Protein AF-A0A1S3DLL5-F1 (afdb_monomer_lite)

Sequence (143 aa):
MGHRALWPLCHLQQPPTMIEGVNVYAFSTIGYLVYALAQVFFFCFYGNELIEQSSSVMEAAYSCSWYDGSEDAKTFVQIVSQQCQKSLSITGSKFFTVSLDLFASSFVNLLDEYFFFLSVIVDLDDLVCTAFLGYVQSVQTTS

Secondary structure (DSSP, 8-state):
--TTSSHHHHHT----THHHHHHHHHHHHHHHHHHHHHHHHHHHHHHHHHHHHHHHHHHHHHHS-TTSS-HHHHHHHHHHHHHHHHHHTT--TTGGGS-HHHHHHHHHHHHHHHHHHHHHHHHHHHHHHHHHHHHHHHHHTT-

InterPro domains:
  IPR004117 Olfactory receptor, insect [PF02949] (23-105)
  IPR004117 Olfactory receptor, insect [PTHR21137] (25-105)

Radius of gyration: 32.05 Å; chains: 1; bounding box: 66×28×89 Å

Structure (mmCIF, N/CA/C/O backbone):
data_AF-A0A1S3DLL5-F1
#
_entry.id   AF-A0A1S3DLL5-F1
#
loop_
_atom_site.group_PDB
_atom_site.id
_atom_site.type_symbol
_atom_site.label_atom_id
_atom_site.label_alt_id
_atom_site.label_comp_id
_atom_site.label_asym_id
_atom_site.label_entity_id
_atom_site.label_seq_id
_atom_site.pdbx_PDB_ins_code
_atom_site.Cartn_x
_atom_site.Cartn_y
_atom_site.Cartn_z
_atom_site.occupancy
_atom_site.B_iso_or_equiv
_atom_site.auth_seq_id
_atom_site.auth_comp_id
_atom_site.auth_asym_id
_atom_site.auth_atom_id
_atom_site.pdbx_PDB_model_num
ATOM 1 N N . MET A 1 1 ? 31.207 -15.509 -56.529 1.00 48.88 1 MET A N 1
ATOM 2 C CA . MET A 1 1 ? 31.692 -15.804 -55.158 1.00 48.88 1 MET A CA 1
ATOM 3 C C . MET A 1 1 ? 31.304 -14.683 -54.173 1.00 48.88 1 MET A C 1
ATOM 5 O O . MET A 1 1 ? 32.158 -14.201 -53.450 1.00 48.88 1 MET A O 1
ATOM 9 N N . GLY A 1 2 ? 30.031 -14.251 -54.125 1.00 56.84 2 GLY A N 1
ATOM 10 C CA . GLY A 1 2 ? 29.628 -13.042 -53.369 1.00 56.84 2 GLY A CA 1
ATOM 11 C C . GLY A 1 2 ? 28.522 -13.217 -52.317 1.00 56.84 2 GLY A C 1
ATOM 12 O O . GLY A 1 2 ? 28.251 -12.292 -51.569 1.00 56.84 2 GLY A O 1
ATOM 13 N N . HIS A 1 3 ? 27.893 -14.393 -52.201 1.00 55.94 3 HIS A N 1
ATOM 14 C CA . HIS A 1 3 ? 26.710 -14.572 -51.339 1.00 55.94 3 HIS A CA 1
ATOM 15 C C . HIS A 1 3 ? 27.004 -14.828 -49.847 1.00 55.94 3 HIS A C 1
ATOM 17 O O . HIS A 1 3 ? 26.074 -14.856 -49.050 1.00 55.94 3 HIS A O 1
ATOM 23 N N . ARG A 1 4 ? 28.271 -15.000 -49.437 1.00 56.44 4 ARG A N 1
ATOM 24 C CA . ARG A 1 4 ? 28.641 -15.226 -48.020 1.00 56.44 4 ARG A CA 1
ATOM 25 C C . ARG A 1 4 ? 28.953 -13.939 -47.244 1.00 56.44 4 ARG A C 1
ATOM 27 O O . ARG A 1 4 ? 29.003 -13.981 -46.022 1.00 56.44 4 ARG A O 1
ATOM 34 N N . ALA A 1 5 ? 29.124 -12.807 -47.931 1.00 53.66 5 ALA A N 1
ATOM 35 C CA . ALA A 1 5 ? 29.460 -11.520 -47.311 1.00 53.66 5 ALA A CA 1
ATOM 36 C C . ALA A 1 5 ? 28.232 -10.712 -46.843 1.00 53.66 5 ALA A C 1
ATOM 38 O O . ALA A 1 5 ? 28.390 -9.709 -46.161 1.00 53.66 5 ALA A O 1
ATOM 39 N N . LEU A 1 6 ? 27.013 -11.153 -47.177 1.00 57.69 6 LEU A N 1
ATOM 40 C CA . LEU A 1 6 ? 25.760 -10.510 -46.752 1.00 57.69 6 LEU A CA 1
ATOM 41 C C . LEU A 1 6 ? 25.277 -10.983 -45.366 1.00 57.69 6 LEU A C 1
ATOM 43 O O . LEU A 1 6 ? 24.477 -10.308 -44.728 1.00 57.69 6 LEU A O 1
ATOM 47 N N . TRP A 1 7 ? 25.779 -12.122 -44.879 1.00 59.19 7 TRP A N 1
ATOM 48 C CA . TRP A 1 7 ? 25.401 -12.699 -43.582 1.00 59.19 7 TRP A CA 1
ATOM 49 C C . TRP A 1 7 ? 25.744 -11.813 -42.362 1.00 59.19 7 TRP A C 1
ATOM 51 O O . TRP A 1 7 ? 24.884 -11.666 -41.494 1.00 59.19 7 TRP A O 1
ATOM 61 N N . PRO A 1 8 ? 26.922 -11.154 -42.283 1.00 56.62 8 PRO A N 1
ATOM 62 C CA . PRO A 1 8 ? 27.248 -10.279 -41.152 1.00 56.62 8 PRO A CA 1
ATOM 63 C C . PRO A 1 8 ? 26.384 -9.011 -41.106 1.00 56.62 8 PRO A C 1
ATOM 65 O O . PRO A 1 8 ? 26.107 -8.497 -40.030 1.00 56.62 8 PRO A O 1
ATOM 68 N N . LEU A 1 9 ? 25.933 -8.525 -42.269 1.00 58.91 9 LEU A N 1
ATOM 69 C CA . LEU A 1 9 ? 25.092 -7.330 -42.378 1.00 58.91 9 LEU A CA 1
ATOM 70 C C . LEU A 1 9 ? 23.643 -7.605 -41.949 1.00 58.91 9 LEU A C 1
ATOM 72 O O . LEU A 1 9 ? 23.008 -6.738 -41.363 1.00 58.91 9 LEU A O 1
ATOM 76 N N . CYS A 1 10 ? 23.131 -8.822 -42.165 1.00 54.25 10 CYS A N 1
ATOM 77 C CA . CYS A 1 10 ? 21.787 -9.208 -41.722 1.00 54.25 10 CYS A CA 1
ATOM 78 C C . CYS A 1 10 ? 21.700 -9.387 -40.192 1.00 54.25 10 CYS A C 1
ATOM 80 O O . CYS A 1 10 ? 20.684 -9.049 -39.593 1.00 54.25 10 CYS A O 1
ATOM 82 N N . HIS A 1 11 ? 22.789 -9.824 -39.544 1.00 58.53 11 HIS A N 1
ATOM 83 C CA . HIS A 1 11 ? 22.883 -9.895 -38.079 1.00 58.53 11 HIS A CA 1
ATOM 84 C C . HIS A 1 11 ? 22.879 -8.524 -37.385 1.00 58.53 11 HIS A C 1
ATOM 86 O O . HIS A 1 11 ? 22.503 -8.439 -36.220 1.00 58.53 11 HIS A O 1
ATOM 92 N N . LEU A 1 12 ? 23.265 -7.458 -38.092 1.00 62.88 12 LEU A N 1
ATOM 93 C CA . LEU A 1 12 ? 23.211 -6.082 -37.587 1.00 62.88 12 LEU A CA 1
ATOM 94 C C . LEU A 1 12 ? 21.824 -5.435 -37.756 1.00 62.88 12 LEU A C 1
ATOM 96 O O . LEU A 1 12 ? 21.602 -4.343 -37.247 1.00 62.88 12 LEU A O 1
ATOM 100 N N . GLN A 1 13 ? 20.883 -6.119 -38.416 1.00 60.19 13 GLN A N 1
ATOM 101 C CA . GLN A 1 13 ? 19.499 -5.680 -38.614 1.00 60.19 13 GLN A CA 1
ATOM 102 C C . GLN A 1 13 ? 18.529 -6.474 -37.720 1.00 60.19 13 GLN A C 1
ATOM 104 O O . GLN A 1 13 ? 17.446 -6.863 -38.153 1.00 60.19 13 GLN A O 1
ATOM 109 N N . GLN A 1 14 ? 18.904 -6.772 -36.474 1.00 60.00 14 GLN A N 1
ATOM 110 C CA . GLN A 1 14 ? 17.907 -7.194 -35.489 1.00 60.00 14 GLN A CA 1
ATOM 111 C C . GLN A 1 14 ? 17.280 -5.934 -34.878 1.00 60.00 14 GLN A C 1
ATOM 113 O O . GLN A 1 14 ? 18.027 -5.079 -34.396 1.00 60.00 14 GLN A O 1
ATOM 118 N N . PRO A 1 15 ? 15.942 -5.771 -34.914 1.00 59.72 15 PRO A N 1
ATOM 119 C CA . PRO A 1 15 ? 15.301 -4.651 -34.243 1.00 59.72 15 PRO A CA 1
ATOM 120 C C . PRO A 1 15 ? 15.596 -4.734 -32.738 1.00 59.72 15 PRO A C 1
ATOM 122 O O . PRO A 1 15 ? 15.819 -5.829 -32.214 1.00 59.72 15 PRO A O 1
ATOM 125 N N . PRO A 1 16 ? 15.625 -3.600 -32.032 1.00 57.72 16 PRO A N 1
ATOM 126 C CA . PRO A 1 16 ? 15.978 -3.554 -30.619 1.00 57.72 16 PRO A CA 1
ATOM 127 C C . PRO A 1 16 ? 14.924 -4.286 -29.760 1.00 57.72 16 PRO A C 1
ATOM 129 O O . PRO A 1 16 ? 13.945 -3.711 -29.302 1.00 57.72 16 PRO A O 1
ATOM 132 N N . THR A 1 17 ? 15.130 -5.581 -29.502 1.00 57.78 17 THR A N 1
ATOM 133 C CA . THR A 1 17 ? 14.239 -6.418 -28.668 1.00 57.78 17 THR A CA 1
ATOM 134 C C . THR A 1 17 ? 14.307 -6.073 -27.180 1.00 57.78 17 THR A C 1
ATOM 136 O O . THR A 1 17 ? 13.503 -6.555 -26.387 1.00 57.78 17 THR A O 1
ATOM 139 N N . MET A 1 18 ? 15.276 -5.248 -26.772 1.00 54.88 18 MET A N 1
ATOM 140 C CA . MET A 1 18 ? 15.420 -4.831 -25.375 1.00 54.88 18 M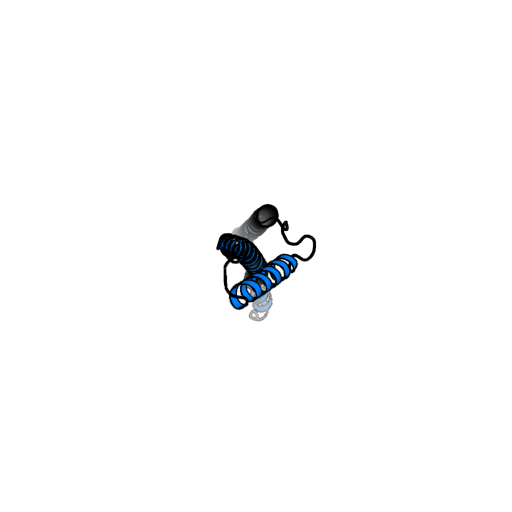ET A CA 1
ATOM 141 C C . MET A 1 18 ? 14.334 -3.829 -24.946 1.00 54.88 18 MET A C 1
ATOM 143 O O . MET A 1 18 ? 14.052 -3.724 -23.754 1.00 54.88 18 MET A O 1
ATOM 147 N N . ILE A 1 19 ? 13.680 -3.153 -25.900 1.00 59.16 19 ILE A N 1
ATOM 148 C CA . ILE A 1 19 ? 12.695 -2.088 -25.643 1.00 59.16 19 ILE A CA 1
ATOM 149 C C . ILE A 1 19 ? 11.345 -2.665 -25.195 1.00 59.16 19 ILE A C 1
ATOM 151 O O . ILE A 1 19 ? 10.727 -2.167 -24.251 1.00 59.16 19 ILE A O 1
ATOM 155 N N . GLU A 1 20 ? 10.894 -3.752 -25.826 1.00 61.28 20 GLU A N 1
ATOM 156 C CA . GLU A 1 20 ? 9.639 -4.416 -25.448 1.00 61.28 20 GLU A CA 1
ATOM 157 C C . GLU A 1 20 ? 9.779 -5.141 -24.105 1.00 61.28 20 GLU A C 1
ATOM 159 O O . GLU A 1 20 ? 8.872 -5.094 -23.275 1.00 61.28 20 GLU A O 1
ATOM 164 N N . GLY A 1 21 ? 10.945 -5.743 -23.843 1.00 63.94 21 GLY A N 1
ATOM 165 C CA . GLY A 1 21 ? 11.225 -6.411 -22.573 1.00 63.94 21 GLY A CA 1
ATOM 166 C C . GLY A 1 21 ? 11.154 -5.448 -21.387 1.00 63.94 21 GLY A C 1
ATOM 167 O O . GLY A 1 21 ? 10.408 -5.694 -20.440 1.00 63.94 21 GLY A O 1
ATOM 168 N N . VAL A 1 22 ? 11.882 -4.326 -21.448 1.00 68.69 22 VAL A N 1
ATOM 169 C CA . VAL A 1 22 ? 11.923 -3.336 -20.356 1.00 68.69 22 VAL A CA 1
ATOM 170 C C . VAL A 1 22 ? 10.532 -2.776 -20.043 1.00 68.69 22 VAL A C 1
ATOM 172 O O . VAL A 1 22 ? 10.168 -2.699 -18.870 1.00 68.69 22 VAL A O 1
ATOM 175 N N . ASN A 1 23 ? 9.722 -2.469 -21.061 1.00 70.81 23 ASN A N 1
ATOM 176 C CA . ASN A 1 23 ? 8.356 -1.978 -20.861 1.00 70.81 23 ASN A CA 1
ATOM 177 C C . ASN A 1 23 ? 7.448 -3.010 -20.173 1.00 70.81 23 ASN A C 1
ATOM 179 O O . ASN A 1 23 ? 6.700 -2.663 -19.257 1.00 70.81 23 ASN A O 1
ATOM 183 N N . VAL A 1 24 ? 7.540 -4.286 -20.556 1.00 77.94 24 VAL A N 1
ATOM 184 C CA . VAL A 1 24 ? 6.728 -5.360 -19.958 1.00 77.94 24 VAL A CA 1
ATOM 185 C C . VAL A 1 24 ? 7.121 -5.617 -18.498 1.00 77.94 24 VAL A C 1
ATOM 187 O O . VAL A 1 24 ? 6.245 -5.732 -17.635 1.00 77.94 24 VAL A O 1
ATOM 190 N N . TYR A 1 25 ? 8.421 -5.663 -18.186 1.00 76.25 25 TYR A N 1
ATOM 191 C CA . TYR A 1 25 ? 8.889 -5.856 -16.806 1.00 76.25 25 TYR A CA 1
ATOM 192 C C . TYR A 1 25 ? 8.570 -4.656 -15.907 1.00 76.25 25 TYR A C 1
ATOM 194 O O . TYR A 1 25 ? 8.163 -4.845 -14.755 1.00 76.25 25 TYR A O 1
ATOM 202 N N . ALA A 1 26 ? 8.704 -3.432 -16.427 1.00 75.62 26 ALA A N 1
ATOM 203 C CA . ALA A 1 26 ? 8.333 -2.219 -15.707 1.00 75.62 26 ALA A CA 1
ATOM 204 C C . ALA A 1 26 ? 6.832 -2.213 -15.385 1.00 75.62 26 ALA A C 1
ATOM 206 O O . ALA A 1 26 ? 6.456 -2.083 -14.219 1.00 75.62 26 ALA A O 1
ATOM 207 N N . PHE A 1 27 ? 5.980 -2.465 -16.385 1.00 77.12 27 PHE A N 1
ATOM 208 C CA . PHE A 1 27 ? 4.529 -2.512 -16.200 1.00 77.12 27 PHE A CA 1
ATOM 209 C C . PHE A 1 27 ? 4.106 -3.578 -15.181 1.00 77.12 27 PHE A C 1
ATOM 211 O O . PHE A 1 27 ? 3.300 -3.307 -14.289 1.00 77.12 27 PHE A O 1
ATOM 218 N N . SER A 1 28 ? 4.692 -4.778 -15.255 1.00 80.31 28 SER A N 1
ATOM 219 C CA . SER A 1 28 ? 4.389 -5.851 -14.304 1.00 80.31 28 SER A CA 1
ATOM 220 C C . SER A 1 28 ? 4.789 -5.485 -12.872 1.00 80.31 28 SER A C 1
ATOM 222 O O . SER A 1 28 ? 4.022 -5.738 -11.945 1.00 80.31 28 SER A O 1
ATOM 224 N N . THR A 1 29 ? 5.966 -4.886 -12.678 1.00 77.62 29 THR A N 1
ATOM 225 C CA . THR A 1 29 ? 6.470 -4.505 -11.347 1.00 77.62 29 THR A CA 1
ATOM 226 C C . THR A 1 29 ? 5.591 -3.430 -10.709 1.00 77.62 29 THR A C 1
ATOM 228 O O . THR A 1 29 ? 5.250 -3.520 -9.529 1.00 77.62 29 THR A O 1
ATOM 231 N N . ILE A 1 30 ? 5.153 -2.453 -11.503 1.00 77.19 30 ILE A N 1
ATOM 232 C CA . ILE A 1 30 ? 4.243 -1.390 -11.061 1.00 77.19 30 ILE A CA 1
ATOM 233 C C . ILE A 1 30 ? 2.877 -1.968 -10.708 1.00 77.19 30 ILE A C 1
ATOM 235 O O . ILE A 1 30 ? 2.325 -1.627 -9.665 1.00 77.19 30 ILE A O 1
ATOM 239 N N . GLY A 1 31 ? 2.356 -2.888 -11.525 1.00 80.94 31 GLY A N 1
ATOM 240 C CA . GLY A 1 31 ? 1.100 -3.578 -11.239 1.00 80.94 31 GLY A CA 1
ATOM 241 C C . GLY A 1 31 ? 1.121 -4.288 -9.882 1.00 80.94 31 GLY A C 1
ATOM 242 O O . GLY A 1 31 ? 0.180 -4.146 -9.102 1.00 80.94 31 GLY A O 1
ATOM 243 N N . TYR A 1 32 ? 2.217 -4.983 -9.555 1.00 81.81 32 TYR A N 1
ATOM 244 C CA . TYR A 1 32 ? 2.382 -5.621 -8.244 1.00 81.81 32 TYR A CA 1
ATOM 245 C C . TYR A 1 32 ? 2.470 -4.616 -7.095 1.00 81.81 32 TYR A C 1
ATOM 247 O O . TYR A 1 32 ? 1.845 -4.832 -6.054 1.00 81.81 32 TYR A O 1
ATOM 255 N N . LEU A 1 33 ? 3.208 -3.518 -7.279 1.00 78.25 33 LEU A N 1
ATOM 256 C CA . LEU A 1 33 ? 3.322 -2.468 -6.271 1.00 78.25 33 LEU A CA 1
ATOM 257 C C . LEU A 1 33 ? 1.952 -1.834 -5.995 1.00 78.25 33 LEU A C 1
ATOM 259 O O . LEU A 1 33 ? 1.512 -1.806 -4.850 1.00 78.25 33 LEU A O 1
ATOM 263 N N . VAL A 1 34 ? 1.237 -1.410 -7.040 1.00 80.19 34 VAL A N 1
ATOM 264 C CA . VAL A 1 34 ? -0.110 -0.826 -6.935 1.00 80.19 34 VAL A CA 1
ATOM 265 C C . VAL A 1 34 ? -1.082 -1.805 -6.283 1.00 80.19 34 VAL A C 1
ATOM 267 O O . VAL A 1 34 ? -1.861 -1.399 -5.426 1.00 80.19 34 VAL A O 1
ATOM 270 N N . TYR A 1 35 ? -1.025 -3.092 -6.632 1.00 84.12 35 TYR A N 1
ATOM 271 C CA . TYR A 1 35 ? -1.885 -4.109 -6.029 1.00 84.12 35 TYR A CA 1
ATOM 272 C C . TYR A 1 35 ? -1.629 -4.273 -4.523 1.00 84.12 35 TYR A C 1
ATOM 274 O O . TYR A 1 35 ? -2.572 -4.246 -3.732 1.00 84.12 35 TYR A O 1
ATOM 282 N N . ALA A 1 36 ? -0.363 -4.392 -4.108 1.00 79.81 36 ALA A N 1
ATOM 283 C CA . ALA A 1 36 ? -0.000 -4.502 -2.695 1.00 79.81 36 ALA A CA 1
ATOM 284 C C . ALA A 1 36 ? -0.413 -3.248 -1.906 1.00 79.81 36 ALA A C 1
ATOM 286 O O . ALA A 1 36 ? -0.959 -3.343 -0.806 1.00 79.81 36 ALA A O 1
ATOM 287 N N . LEU A 1 37 ? -0.212 -2.073 -2.502 1.00 76.75 37 LEU A N 1
ATOM 288 C CA . LEU A 1 37 ? -0.619 -0.786 -1.949 1.00 76.75 37 LEU A CA 1
ATOM 289 C C . LEU A 1 37 ? -2.147 -0.689 -1.807 1.00 76.75 37 LEU A C 1
ATOM 291 O O . LEU A 1 37 ? -2.642 -0.344 -0.734 1.00 76.75 37 LEU A O 1
ATOM 295 N N . ALA A 1 38 ? -2.903 -1.057 -2.841 1.00 81.06 38 ALA A N 1
ATOM 296 C CA . ALA A 1 38 ? -4.362 -1.085 -2.804 1.00 81.06 38 ALA A CA 1
ATOM 297 C C . ALA A 1 38 ? -4.879 -2.045 -1.725 1.00 81.06 38 ALA A C 1
ATOM 299 O O . ALA A 1 38 ? -5.800 -1.705 -0.987 1.00 81.06 38 ALA A O 1
ATOM 300 N N . GLN A 1 39 ? -4.264 -3.221 -1.582 1.00 82.62 39 GLN A N 1
ATOM 301 C CA . GLN A 1 39 ? -4.642 -4.193 -0.560 1.00 82.62 39 GLN A CA 1
ATOM 302 C C . GLN A 1 39 ? -4.475 -3.627 0.860 1.00 82.62 39 GLN A C 1
ATOM 304 O O . GLN A 1 39 ? -5.374 -3.778 1.690 1.00 82.62 39 GLN A O 1
ATOM 309 N N . VAL A 1 40 ? -3.361 -2.940 1.129 1.00 79.25 40 VAL A N 1
ATOM 310 C CA . VAL A 1 40 ? -3.122 -2.269 2.417 1.00 79.25 40 VAL A CA 1
ATOM 311 C C . VAL A 1 40 ? -4.102 -1.112 2.618 1.00 79.25 40 VAL A C 1
ATOM 313 O O . VAL A 1 40 ? -4.685 -0.991 3.693 1.00 79.25 40 VAL A O 1
ATOM 316 N N . PHE A 1 41 ? -4.345 -0.306 1.582 1.00 75.50 41 PHE A N 1
ATOM 317 C CA . PHE A 1 41 ? -5.311 0.792 1.623 1.00 75.50 41 PHE A CA 1
ATOM 318 C C . PHE A 1 41 ? -6.716 0.301 1.984 1.00 75.50 41 PHE A C 1
ATOM 320 O O . PHE A 1 41 ? -7.326 0.828 2.912 1.00 75.50 41 PHE A O 1
ATOM 327 N N . PHE A 1 42 ? -7.214 -0.737 1.306 1.00 80.69 42 PHE A N 1
ATOM 328 C CA . PHE A 1 42 ? -8.524 -1.310 1.604 1.00 80.69 42 PHE A CA 1
ATOM 329 C C . PHE A 1 42 ? -8.581 -1.872 3.022 1.00 80.69 42 PHE A C 1
ATOM 331 O O . PHE A 1 42 ? -9.551 -1.617 3.731 1.00 80.69 42 PHE A O 1
ATOM 338 N N . PHE A 1 43 ? -7.546 -2.590 3.463 1.00 79.19 43 PHE A N 1
ATOM 339 C CA . PHE A 1 43 ? -7.496 -3.119 4.825 1.00 79.19 43 PHE A CA 1
ATOM 340 C C . PHE A 1 43 ? -7.593 -2.004 5.878 1.00 79.19 43 PHE A C 1
ATOM 342 O O . PHE A 1 43 ? -8.378 -2.114 6.818 1.00 79.19 43 PHE A O 1
ATOM 349 N N . CYS A 1 44 ? -6.859 -0.906 5.689 1.00 73.38 44 CYS A N 1
ATOM 350 C CA . CYS A 1 44 ? -6.905 0.246 6.587 1.00 73.38 44 CYS A CA 1
ATOM 351 C C . CYS A 1 44 ? -8.245 0.994 6.517 1.00 73.38 44 CYS A C 1
ATOM 353 O O . CYS A 1 44 ? -8.786 1.372 7.552 1.00 73.38 44 CYS A O 1
ATOM 355 N N . PHE A 1 45 ? -8.804 1.181 5.319 1.00 77.94 45 PHE A N 1
ATOM 356 C CA . PHE A 1 45 ? -10.091 1.852 5.126 1.00 77.94 45 PHE A CA 1
ATOM 357 C C . PHE A 1 45 ? -11.229 1.098 5.824 1.00 77.94 45 PHE A C 1
ATOM 359 O O . PHE A 1 45 ? -11.944 1.671 6.644 1.00 77.94 45 PHE A O 1
ATOM 366 N N . TYR A 1 46 ? -11.346 -0.209 5.568 1.00 80.81 46 TYR A N 1
ATOM 367 C CA . TYR A 1 46 ? -12.346 -1.047 6.230 1.00 80.81 46 TYR A CA 1
ATOM 368 C C . TYR A 1 46 ? -12.078 -1.200 7.729 1.00 80.81 46 TYR A C 1
ATOM 370 O O . TYR A 1 46 ? -13.027 -1.297 8.501 1.00 80.81 46 TYR A O 1
ATOM 378 N N . GLY A 1 47 ? -10.811 -1.196 8.155 1.00 76.94 47 GLY A N 1
ATOM 379 C CA . GLY A 1 47 ? -10.448 -1.193 9.571 1.00 76.94 47 GLY A CA 1
ATOM 380 C C . GLY A 1 47 ? -10.963 0.047 10.306 1.00 76.94 47 GLY A C 1
ATOM 381 O O . GLY A 1 47 ? -11.546 -0.083 11.381 1.00 76.94 47 GLY A O 1
ATOM 382 N N . ASN A 1 48 ? -10.807 1.232 9.708 1.00 75.25 48 ASN A N 1
ATOM 383 C CA . ASN A 1 48 ? -11.283 2.491 10.285 1.00 75.25 48 ASN A CA 1
ATOM 384 C C . ASN A 1 48 ? -12.811 2.547 10.361 1.00 75.25 48 ASN A C 1
ATOM 386 O O . ASN A 1 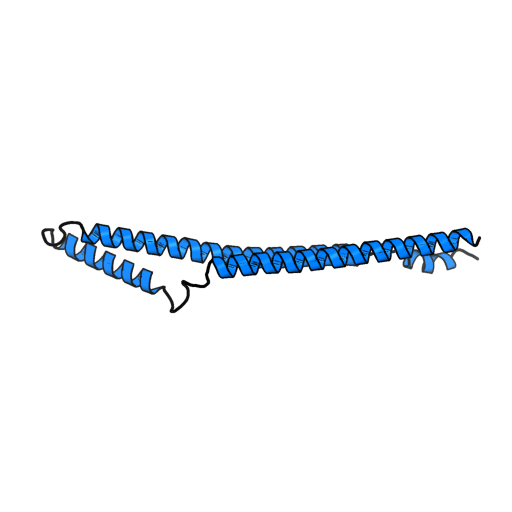48 ? -13.348 2.831 11.431 1.00 75.25 48 ASN A O 1
ATOM 390 N N . GLU A 1 49 ? -13.497 2.211 9.265 1.00 81.75 49 GLU A N 1
ATOM 391 C CA . GLU A 1 49 ? -14.964 2.157 9.223 1.00 81.75 49 GLU A CA 1
ATOM 392 C C . GLU A 1 49 ? -15.501 1.174 10.274 1.00 81.75 49 GLU A C 1
ATOM 394 O O . GLU A 1 49 ? -16.414 1.489 11.031 1.00 81.75 49 GLU A O 1
ATOM 399 N N . LEU A 1 50 ? -14.890 -0.010 10.396 1.00 79.69 50 LEU A N 1
ATOM 400 C CA . LEU A 1 50 ? -15.303 -1.011 11.379 1.00 79.69 50 LEU A CA 1
ATOM 401 C C . LEU A 1 50 ? -15.152 -0.500 12.819 1.00 79.69 50 LEU A C 1
ATOM 403 O O . LEU A 1 50 ? -16.013 -0.770 13.660 1.00 79.69 50 LEU A O 1
ATOM 407 N N . ILE A 1 51 ? -14.077 0.236 13.111 1.00 78.44 51 ILE A N 1
ATOM 408 C CA . ILE A 1 51 ? -13.846 0.823 14.434 1.00 78.44 51 ILE A CA 1
ATOM 409 C C . ILE A 1 51 ? -14.900 1.893 14.736 1.00 78.44 51 ILE A C 1
ATOM 411 O O . ILE A 1 51 ? -15.508 1.846 15.809 1.00 78.44 51 ILE A O 1
ATOM 415 N N . GLU A 1 52 ? -15.172 2.797 13.795 1.00 80.19 52 GLU A N 1
ATOM 416 C CA . GLU A 1 52 ? -16.178 3.855 13.947 1.00 80.19 52 GLU A CA 1
ATOM 417 C C . GLU A 1 52 ? -17.583 3.275 14.175 1.00 80.19 52 GLU A C 1
ATOM 419 O O . GLU A 1 52 ? -18.251 3.609 15.160 1.00 80.19 52 GLU A O 1
ATOM 424 N N . GLN A 1 53 ? -17.983 2.309 13.345 1.00 79.88 53 GLN A N 1
ATOM 425 C CA . GLN A 1 53 ? -19.266 1.618 13.479 1.00 79.88 53 GLN A CA 1
ATOM 426 C C . GLN A 1 53 ? -19.366 0.855 14.810 1.00 79.88 53 GLN A C 1
ATOM 428 O O . GLN A 1 53 ? -20.396 0.909 15.484 1.00 79.88 53 GLN A O 1
ATOM 433 N N . SER A 1 54 ? -18.291 0.187 15.252 1.00 77.00 54 SER A N 1
ATOM 434 C CA . SER A 1 54 ? -18.283 -0.531 16.538 1.00 77.00 54 SER A CA 1
ATOM 435 C C . SER A 1 54 ? -18.449 0.399 17.747 1.00 77.00 54 SER A C 1
ATOM 437 O O . SER A 1 54 ? -19.105 0.025 18.725 1.00 77.00 54 SER A O 1
ATOM 439 N N . SER A 1 55 ? -17.906 1.620 17.668 1.00 80.19 55 SER A N 1
ATOM 440 C CA . SER A 1 55 ? -18.056 2.641 18.707 1.00 80.19 55 SER A CA 1
ATOM 441 C C . SER A 1 55 ? -19.487 3.172 18.766 1.00 80.19 55 SER A C 1
ATOM 443 O O . SER A 1 55 ? -20.057 3.267 19.853 1.00 80.19 55 SER A O 1
ATOM 445 N N . SER A 1 56 ? -20.097 3.451 17.610 1.00 82.88 56 SER A N 1
ATOM 446 C CA . SER A 1 56 ? -21.493 3.901 17.533 1.00 82.88 56 SER A CA 1
ATOM 447 C C . SER A 1 56 ? -22.470 2.845 18.067 1.00 82.88 56 SER A C 1
ATOM 449 O O . SER A 1 56 ? -23.361 3.157 18.860 1.00 82.88 56 SER A O 1
ATOM 451 N N . VAL A 1 57 ? -22.265 1.570 17.713 1.00 82.06 57 VAL A N 1
ATOM 452 C CA . VAL A 1 57 ? -23.080 0.453 18.224 1.00 82.06 57 VAL A CA 1
ATOM 453 C C . VAL A 1 57 ? -22.945 0.312 19.741 1.00 82.06 57 VAL A C 1
ATOM 455 O O . VAL A 1 57 ? -23.944 0.093 20.429 1.00 82.06 57 VAL A O 1
ATOM 458 N N . MET A 1 58 ? -21.732 0.461 20.279 1.00 79.69 58 MET A N 1
ATOM 459 C CA . MET A 1 58 ? -21.500 0.442 21.723 1.00 79.69 58 MET A CA 1
ATOM 460 C C . MET A 1 58 ? -22.244 1.590 22.420 1.00 79.69 58 MET A C 1
ATOM 462 O O . MET A 1 58 ? -22.924 1.355 23.416 1.00 79.69 58 MET A O 1
ATOM 466 N N . GLU A 1 59 ? -22.169 2.810 21.890 1.00 82.44 59 GLU A N 1
ATOM 467 C CA . GLU A 1 59 ? -22.870 3.977 22.439 1.00 82.44 59 GLU A CA 1
ATOM 468 C C . GLU A 1 59 ? -24.397 3.793 22.427 1.00 82.44 59 GLU A C 1
ATOM 470 O O . GLU A 1 59 ? -25.062 4.008 23.445 1.00 82.44 59 GLU A O 1
ATOM 475 N N . ALA A 1 60 ? -24.956 3.288 21.324 1.00 83.00 60 ALA A N 1
ATOM 476 C CA . ALA A 1 60 ? -26.379 2.973 21.223 1.00 83.00 60 ALA A CA 1
ATOM 477 C C . ALA A 1 60 ? -26.807 1.893 22.239 1.00 83.00 60 ALA A C 1
ATOM 479 O O . ALA A 1 60 ? -27.845 2.034 22.896 1.00 83.00 60 ALA A O 1
ATOM 480 N N . ALA A 1 61 ? -25.988 0.855 22.435 1.00 80.38 61 ALA A N 1
ATOM 481 C CA . ALA A 1 61 ? -26.224 -0.191 23.432 1.00 80.38 61 ALA A CA 1
ATOM 482 C C . ALA A 1 61 ? -26.136 0.318 24.887 1.00 80.38 61 ALA A C 1
ATOM 484 O O . ALA A 1 61 ? -26.796 -0.228 25.768 1.00 80.38 61 ALA A O 1
ATOM 485 N N . TYR A 1 62 ? -25.368 1.376 25.159 1.00 77.00 62 TYR A N 1
ATOM 486 C CA . TYR A 1 62 ? -25.357 2.029 26.475 1.00 77.00 62 TYR A CA 1
ATOM 487 C C . TYR A 1 62 ? -26.534 2.990 26.683 1.00 77.00 62 TYR A C 1
ATOM 489 O O . TYR A 1 62 ? -26.949 3.192 27.823 1.00 77.00 62 TYR A O 1
ATOM 497 N N . SER A 1 63 ? -27.071 3.571 25.605 1.00 79.94 63 SER A N 1
ATOM 498 C CA . SER A 1 63 ? -28.172 4.544 25.658 1.00 79.94 63 SER A CA 1
ATOM 499 C C . SER A 1 63 ? -29.551 3.932 25.940 1.00 79.94 63 SER A C 1
ATOM 501 O O . SER A 1 63 ? -30.472 4.640 26.349 1.00 79.94 63 SER A O 1
ATOM 503 N N . CYS A 1 64 ? -29.720 2.622 25.746 1.00 72.12 64 CYS A N 1
ATOM 504 C CA . CYS A 1 64 ? -30.947 1.934 26.133 1.00 72.12 64 CYS A CA 1
ATOM 505 C C . CYS A 1 64 ? -30.979 1.708 27.654 1.00 72.12 64 CYS A C 1
ATOM 507 O O . CYS A 1 64 ? -29.939 1.566 28.287 1.00 72.12 64 CYS A O 1
ATOM 509 N N . SER A 1 65 ? -32.168 1.686 28.270 1.00 75.25 65 SER A N 1
ATOM 510 C CA . SER A 1 65 ? -32.359 1.517 29.725 1.00 75.25 65 SER A CA 1
ATOM 511 C C . SER A 1 65 ? -32.024 0.096 30.218 1.00 75.25 65 SER A C 1
ATOM 513 O O . SER A 1 65 ? -32.836 -0.564 30.861 1.00 75.25 65 SER A O 1
ATOM 515 N N . TRP A 1 66 ? -30.820 -0.398 29.928 1.00 73.81 66 TRP A N 1
ATOM 516 C CA . TRP A 1 66 ? -30.346 -1.749 30.239 1.00 73.81 66 TRP A CA 1
ATOM 517 C C . TRP A 1 66 ? -30.285 -2.040 31.745 1.00 73.81 66 TRP A C 1
ATOM 519 O O . TRP A 1 66 ? -30.350 -3.196 32.161 1.00 73.81 66 TRP A O 1
ATOM 529 N N . TYR A 1 67 ? -30.206 -0.999 32.578 1.00 69.38 67 TYR A N 1
ATOM 530 C CA . TYR A 1 67 ? -30.234 -1.117 34.037 1.00 69.38 67 TYR A CA 1
ATOM 531 C C . TYR A 1 67 ? -31.590 -1.605 34.578 1.00 69.38 67 TYR A C 1
ATOM 533 O O . TYR A 1 67 ? -31.601 -2.361 35.555 1.00 69.38 67 TYR A O 1
ATOM 541 N N . ASP A 1 68 ? -32.687 -1.219 33.917 1.00 75.50 68 ASP A N 1
ATOM 542 C CA . ASP A 1 68 ? -34.082 -1.572 34.246 1.00 75.50 68 ASP A CA 1
ATOM 543 C C . ASP A 1 68 ? -34.574 -2.829 33.490 1.00 75.50 68 ASP A C 1
ATOM 545 O O . ASP A 1 68 ? -35.690 -3.303 33.693 1.00 75.50 68 ASP A O 1
ATOM 549 N N . GLY A 1 69 ? -33.745 -3.381 32.596 1.00 71.06 69 GLY A N 1
ATOM 550 C CA . GLY A 1 69 ? -34.050 -4.577 31.807 1.00 71.06 69 GLY A CA 1
ATOM 551 C C . GLY A 1 69 ? -33.818 -5.903 32.546 1.00 71.06 69 GLY A C 1
ATOM 552 O O . GLY A 1 69 ? -33.224 -5.946 33.628 1.00 71.06 69 GLY A O 1
ATOM 553 N N . SER A 1 70 ? -34.258 -7.007 31.926 1.00 78.50 70 SER A N 1
ATOM 554 C CA . SER A 1 70 ? -34.015 -8.378 32.404 1.00 78.50 70 SER A CA 1
ATOM 555 C C . SER A 1 70 ? -32.516 -8.700 32.498 1.00 78.50 70 SER A C 1
ATOM 557 O O . SER A 1 70 ? -31.685 -8.042 31.869 1.00 78.50 70 SER A O 1
ATOM 559 N N . GLU A 1 71 ? -32.149 -9.731 33.269 1.00 79.50 71 GLU A N 1
ATOM 560 C CA . GLU A 1 71 ? -30.746 -10.169 33.383 1.00 79.50 71 GLU A CA 1
ATOM 561 C C . GLU A 1 71 ? -30.112 -10.467 32.012 1.00 79.50 71 GLU A C 1
ATOM 563 O O . GLU A 1 71 ? -28.957 -10.107 31.786 1.00 79.50 71 GLU A O 1
ATOM 568 N N . ASP A 1 72 ? -30.896 -10.979 31.059 1.00 78.56 72 ASP A N 1
ATOM 569 C CA . ASP A 1 72 ? -30.456 -11.233 29.683 1.00 78.56 72 ASP A CA 1
ATOM 570 C C . ASP A 1 72 ? -29.962 -9.963 28.968 1.00 78.56 72 ASP A C 1
ATOM 572 O O . ASP A 1 72 ? -28.964 -9.999 28.245 1.00 78.56 72 ASP A O 1
ATOM 576 N N . ALA A 1 73 ? -30.615 -8.817 29.199 1.00 79.31 73 ALA A N 1
ATOM 577 C CA . ALA A 1 73 ? -30.213 -7.542 28.605 1.00 79.31 73 ALA A CA 1
ATOM 578 C C . ALA A 1 73 ? -28.866 -7.057 29.167 1.00 79.31 73 ALA A C 1
ATOM 580 O O . ALA A 1 73 ? -28.035 -6.525 28.428 1.00 79.31 73 ALA A O 1
ATOM 581 N N . LYS A 1 74 ? -28.611 -7.292 30.460 1.00 81.69 74 LYS A N 1
ATOM 582 C CA . LYS A 1 74 ? -27.349 -6.921 31.121 1.00 81.69 74 LYS A CA 1
ATOM 583 C C . LYS A 1 74 ? -26.188 -7.761 30.598 1.00 81.69 74 LYS A C 1
ATOM 585 O O . LYS A 1 74 ? -25.132 -7.212 30.276 1.00 81.69 74 LYS A O 1
ATOM 590 N N . THR A 1 75 ? -26.390 -9.070 30.457 1.00 84.06 75 THR A N 1
ATOM 591 C CA . THR A 1 75 ? -25.380 -9.974 29.889 1.00 84.06 75 THR A CA 1
ATOM 592 C C . THR A 1 75 ? -25.108 -9.654 28.419 1.00 84.06 75 THR A C 1
ATOM 594 O O . THR A 1 75 ? -23.948 -9.625 28.006 1.00 84.06 75 THR A O 1
ATOM 597 N N . PHE A 1 76 ? -26.143 -9.335 27.637 1.00 82.31 76 PHE A N 1
ATOM 598 C CA . PHE A 1 76 ? -25.988 -8.940 26.237 1.00 82.31 76 PHE A CA 1
ATOM 599 C C . PHE A 1 76 ? -25.118 -7.682 26.078 1.00 82.31 76 PHE A C 1
ATOM 601 O O . PHE A 1 76 ? -24.143 -7.703 25.326 1.00 82.31 76 PHE A O 1
ATOM 608 N N . VAL A 1 77 ? -25.398 -6.618 26.840 1.00 82.25 77 VAL A N 1
ATOM 609 C CA . VAL A 1 77 ? -24.607 -5.372 26.800 1.00 82.25 77 VAL A CA 1
ATOM 610 C C . VAL A 1 77 ? -23.155 -5.609 27.236 1.00 82.25 77 VAL A C 1
ATOM 612 O O . VAL A 1 77 ? -22.233 -5.067 26.625 1.00 82.25 77 VAL A O 1
ATOM 615 N N . GLN A 1 78 ? -22.916 -6.460 28.240 1.00 82.19 78 GLN A N 1
ATOM 616 C CA . GLN A 1 78 ? -21.556 -6.826 28.657 1.00 82.19 78 GLN A CA 1
ATOM 617 C C . GLN A 1 78 ? -20.779 -7.564 27.558 1.00 82.19 78 GLN A C 1
ATOM 619 O O . GLN A 1 78 ? -19.614 -7.241 27.323 1.00 82.19 78 GLN A O 1
ATOM 624 N N . ILE A 1 79 ? -21.411 -8.518 26.867 1.00 84.19 79 ILE A N 1
ATOM 625 C CA . ILE A 1 79 ? -20.783 -9.261 25.763 1.00 84.19 79 ILE A CA 1
ATOM 626 C C . ILE A 1 79 ? -20.448 -8.316 24.603 1.00 84.19 79 ILE A C 1
ATOM 628 O O . ILE A 1 79 ? -19.331 -8.359 24.084 1.00 84.19 79 ILE A O 1
ATOM 632 N N . VAL A 1 80 ? -21.384 -7.440 24.222 1.00 81.81 80 VAL A N 1
ATOM 633 C CA . VAL A 1 80 ? -21.177 -6.452 23.151 1.00 81.81 80 VAL A CA 1
ATOM 634 C C . VAL A 1 80 ? -20.036 -5.499 23.509 1.00 81.81 80 VAL A C 1
ATOM 636 O O . VAL A 1 80 ? -19.127 -5.314 22.705 1.00 81.81 80 VAL A O 1
ATOM 639 N N . SER A 1 81 ? -20.013 -4.970 24.735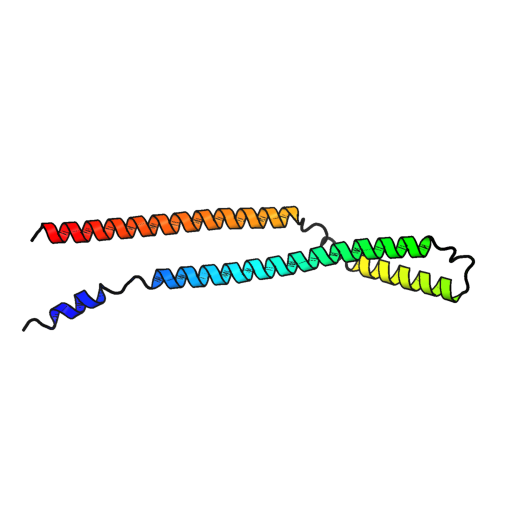 1.00 79.19 81 SER A N 1
ATOM 640 C CA . SER A 1 81 ? -18.951 -4.067 25.195 1.00 79.19 81 SER A CA 1
ATOM 641 C C . SER A 1 81 ? -17.571 -4.742 25.202 1.00 79.19 81 SER A C 1
ATOM 643 O O . SER A 1 81 ? -16.601 -4.170 24.702 1.00 79.19 81 SER A O 1
ATOM 645 N N . GLN A 1 82 ? -17.469 -5.995 25.665 1.00 81.12 82 GLN A N 1
ATOM 646 C CA . GLN A 1 82 ? -16.209 -6.752 25.623 1.00 81.12 82 GLN A CA 1
ATOM 647 C C . GLN A 1 82 ? -15.736 -7.040 24.191 1.00 81.12 82 GLN A C 1
ATOM 649 O O . GLN A 1 82 ? -14.539 -6.952 23.911 1.00 81.12 82 GLN A O 1
ATOM 654 N N . GLN A 1 83 ? -16.652 -7.360 23.276 1.00 77.94 83 GLN A N 1
ATOM 655 C CA . GLN A 1 83 ? -16.329 -7.599 21.867 1.00 77.94 83 GLN A CA 1
ATOM 656 C C . GLN A 1 83 ? -15.883 -6.314 21.160 1.00 77.94 83 GLN A C 1
ATOM 658 O O . GLN A 1 83 ? -14.878 -6.339 20.449 1.00 77.94 83 GLN A O 1
ATOM 663 N N . CYS A 1 84 ? -16.555 -5.184 21.406 1.00 68.94 84 CYS A N 1
ATOM 664 C CA . CYS A 1 84 ? -16.147 -3.886 20.868 1.00 68.94 84 CYS A CA 1
ATOM 665 C C . CYS A 1 84 ? -14.766 -3.482 21.394 1.00 68.94 84 CYS A C 1
ATOM 667 O O . CYS A 1 84 ? -13.898 -3.136 20.599 1.00 68.94 84 CYS A O 1
ATOM 669 N N . GLN A 1 85 ? -14.505 -3.620 22.699 1.00 68.50 85 GLN A N 1
ATOM 670 C CA . GLN A 1 85 ? -13.185 -3.340 23.283 1.00 68.50 85 GLN A CA 1
ATOM 671 C C . GLN A 1 85 ? -12.085 -4.258 22.732 1.00 68.50 85 GLN A C 1
ATOM 673 O O . GLN A 1 85 ? -10.964 -3.811 22.495 1.00 68.50 85 GLN A O 1
ATOM 678 N N . LYS A 1 86 ? -12.393 -5.536 22.483 1.00 64.50 86 LYS A N 1
ATOM 679 C CA . LYS A 1 86 ? -11.446 -6.486 21.887 1.00 64.50 86 LYS A CA 1
ATOM 680 C C . LYS A 1 86 ? -11.152 -6.163 20.422 1.00 64.50 86 LYS A C 1
ATOM 682 O O . LYS A 1 86 ? -9.995 -6.250 20.022 1.00 64.50 86 LYS A O 1
ATOM 687 N N . SER A 1 87 ? -12.160 -5.748 19.652 1.00 53.81 87 SER A N 1
ATOM 688 C CA . SER A 1 87 ? -12.004 -5.307 18.259 1.00 53.81 87 SER A CA 1
ATOM 689 C C . SER A 1 87 ? -11.244 -3.977 18.166 1.00 53.81 87 SER A C 1
ATOM 691 O O . SER A 1 87 ? -10.351 -3.839 17.334 1.00 53.81 87 SER A O 1
ATOM 693 N N . LEU A 1 88 ? -11.498 -3.048 19.095 1.00 55.59 88 LEU A N 1
ATOM 694 C CA . LEU A 1 88 ? -10.709 -1.826 19.298 1.00 55.59 88 LEU A CA 1
ATOM 695 C C . LEU A 1 88 ? -9.256 -2.143 19.688 1.00 55.59 88 LEU A C 1
ATOM 697 O O . LEU A 1 88 ? -8.341 -1.434 19.278 1.00 55.59 88 LEU A O 1
ATOM 701 N N . SER A 1 89 ? -9.016 -3.234 20.422 1.00 49.38 89 SER A N 1
ATOM 702 C CA . SER A 1 89 ? -7.678 -3.683 20.830 1.00 49.38 89 SER A CA 1
ATOM 703 C C . SER A 1 89 ? -6.919 -4.493 19.765 1.00 49.38 89 SER A C 1
ATOM 705 O O . SER A 1 89 ? -5.736 -4.771 19.973 1.00 49.38 89 SER A O 1
ATOM 707 N N . ILE A 1 90 ? -7.521 -4.811 18.608 1.00 52.38 90 ILE A N 1
ATOM 708 C CA . ILE A 1 90 ? -6.752 -5.177 17.394 1.00 52.38 90 ILE A CA 1
ATOM 709 C C . ILE A 1 90 ? -6.074 -3.925 16.799 1.00 52.38 90 ILE A C 1
ATOM 711 O O . ILE A 1 90 ? -5.340 -3.993 15.818 1.00 52.38 90 ILE A O 1
ATOM 715 N N . THR A 1 91 ? -6.193 -2.775 17.465 1.00 52.81 91 THR A N 1
ATOM 716 C CA . THR A 1 91 ? -5.173 -1.732 17.408 1.00 52.81 91 THR A CA 1
ATOM 717 C C . THR A 1 91 ? -3.899 -2.258 18.069 1.00 52.81 91 THR A C 1
ATOM 719 O O . THR A 1 91 ? -3.570 -1.950 19.216 1.00 52.81 91 THR A O 1
ATOM 722 N N . GLY A 1 92 ? -3.146 -3.062 17.316 1.00 49.44 92 GLY A N 1
ATOM 723 C CA . GLY A 1 92 ? -1.712 -3.148 17.512 1.00 49.44 92 GLY A CA 1
ATOM 724 C C . GLY A 1 92 ? -1.186 -1.717 17.581 1.00 49.44 92 GLY A C 1
ATOM 725 O O . GLY A 1 92 ? -1.451 -0.898 16.701 1.00 49.44 92 GLY A O 1
ATOM 726 N N . SER A 1 93 ? -0.536 -1.397 18.692 1.00 42.88 93 SER A N 1
ATOM 727 C CA . SER A 1 93 ? 0.238 -0.178 18.908 1.00 42.88 93 SER A CA 1
ATOM 728 C C . SER A 1 93 ? 0.747 0.414 17.578 1.00 42.88 93 SER A C 1
ATOM 730 O O . SER A 1 93 ? 1.572 -0.214 16.922 1.00 42.88 93 SER A O 1
ATOM 732 N N . LYS A 1 94 ? 0.246 1.598 17.179 1.00 48.91 94 LYS A N 1
ATOM 733 C CA . LYS A 1 94 ? 0.707 2.417 16.027 1.00 48.91 94 LYS A CA 1
ATOM 734 C C . LYS A 1 94 ? 0.244 2.079 14.593 1.00 48.91 94 LYS A C 1
ATOM 736 O O . LYS A 1 94 ? 0.819 2.640 13.666 1.00 48.91 94 LYS A O 1
ATOM 741 N N . PHE A 1 95 ? -0.796 1.278 14.349 1.00 50.78 95 PHE A N 1
ATOM 742 C CA . PHE A 1 95 ? -1.280 1.097 12.958 1.00 50.78 95 PHE A CA 1
ATOM 743 C C . PHE A 1 95 ? -2.173 2.235 12.417 1.00 50.78 95 PHE A C 1
ATOM 745 O O . PHE A 1 95 ? -2.277 2.398 11.206 1.00 50.78 95 PHE A O 1
ATOM 752 N N . PHE A 1 96 ? -2.758 3.076 13.277 1.00 46.84 96 PHE A N 1
ATOM 753 C CA . PHE A 1 96 ? -3.763 4.077 12.870 1.00 46.84 96 PHE A CA 1
ATOM 754 C C . PHE A 1 96 ? -3.201 5.364 12.232 1.00 46.84 96 PHE A C 1
ATOM 756 O O . PHE A 1 96 ? -3.950 6.250 11.833 1.00 46.84 96 PHE A O 1
ATOM 763 N N . THR A 1 97 ? -1.880 5.485 12.109 1.00 47.53 97 THR A N 1
ATOM 764 C CA . THR A 1 97 ? -1.225 6.617 11.436 1.00 47.53 97 THR A CA 1
ATOM 765 C C . THR A 1 97 ? -0.104 6.155 10.516 1.00 47.53 97 THR A C 1
ATOM 767 O O . THR A 1 97 ? 0.902 6.839 10.342 1.00 47.53 97 THR A O 1
ATOM 770 N N . VAL A 1 98 ? -0.293 5.039 9.808 1.00 50.69 98 VAL A N 1
ATOM 771 C CA . VAL A 1 98 ? 0.169 5.054 8.414 1.00 50.69 98 VAL A CA 1
ATOM 772 C C . VAL A 1 98 ? -0.793 6.005 7.717 1.00 50.69 98 VAL A C 1
ATOM 774 O O . VAL A 1 98 ? -1.821 5.580 7.200 1.00 50.69 98 VAL A O 1
ATOM 777 N N . SER A 1 99 ? -0.563 7.312 7.881 1.00 56.19 99 SER A N 1
ATOM 778 C CA . SER A 1 99 ? -1.497 8.330 7.429 1.00 56.19 99 SER A CA 1
ATOM 779 C C . SER A 1 99 ? -1.790 8.045 5.969 1.00 56.19 99 SER A C 1
ATOM 781 O O . SER A 1 99 ? -0.870 8.014 5.155 1.00 56.19 99 SER A O 1
ATOM 783 N N . LEU A 1 100 ? -3.064 7.838 5.650 1.00 59.28 100 LEU A N 1
ATOM 784 C CA . LEU A 1 100 ? -3.564 7.799 4.279 1.00 59.28 100 LEU A CA 1
ATOM 785 C C . LEU A 1 100 ? -2.924 8.919 3.441 1.00 59.28 100 LEU A C 1
ATOM 787 O O . LEU A 1 100 ? -2.586 8.727 2.284 1.00 59.28 100 LEU A O 1
ATOM 791 N N . ASP A 1 101 ? -2.699 10.058 4.096 1.00 63.09 101 ASP A N 1
ATOM 792 C CA . ASP A 1 101 ? -1.993 11.240 3.622 1.00 63.09 101 ASP A CA 1
ATOM 793 C C . ASP A 1 101 ? -0.503 11.007 3.291 1.00 63.09 101 ASP A C 1
ATOM 795 O O . ASP A 1 101 ? -0.063 11.305 2.181 1.00 63.09 101 ASP A O 1
ATOM 799 N N . LEU A 1 102 ? 0.277 10.388 4.191 1.00 66.81 102 LEU A N 1
ATOM 800 C CA . LEU A 1 102 ? 1.667 9.998 3.910 1.00 66.81 102 LEU A CA 1
ATOM 801 C C . LEU A 1 102 ? 1.732 8.936 2.812 1.00 66.81 102 LEU A C 1
ATOM 803 O O . LEU A 1 102 ? 2.619 8.971 1.970 1.00 66.81 102 LEU A O 1
ATOM 807 N N . PHE A 1 103 ? 0.795 7.996 2.794 1.00 69.19 103 PHE A N 1
ATOM 808 C CA . PHE A 1 103 ? 0.732 6.964 1.768 1.00 69.19 103 PHE A CA 1
ATOM 809 C C . PHE A 1 103 ? 0.382 7.537 0.389 1.00 69.19 103 PHE A C 1
ATOM 811 O O . PHE A 1 103 ? 1.052 7.229 -0.594 1.00 69.19 103 PHE A O 1
ATOM 818 N N . ALA A 1 104 ? -0.627 8.408 0.320 1.00 71.88 104 ALA A N 1
ATOM 819 C CA . ALA A 1 104 ? -1.042 9.077 -0.906 1.00 71.88 104 ALA A CA 1
ATOM 820 C C . ALA A 1 104 ? 0.062 9.996 -1.437 1.00 71.88 104 ALA A C 1
ATOM 822 O O . ALA A 1 104 ? 0.379 9.944 -2.622 1.00 71.88 104 ALA A O 1
ATOM 823 N N . SER A 1 105 ? 0.702 10.779 -0.564 1.00 75.38 105 SER A N 1
ATOM 824 C CA . SER A 1 105 ? 1.845 11.608 -0.958 1.00 75.38 105 SER A CA 1
ATOM 825 C C . SER A 1 105 ? 3.028 10.754 -1.415 1.00 75.38 105 SER A C 1
ATOM 827 O O . SER A 1 105 ? 3.601 11.044 -2.459 1.00 75.38 105 SER A O 1
ATOM 829 N N . SER A 1 106 ? 3.363 9.664 -0.719 1.00 76.44 106 SER A N 1
ATOM 830 C CA . SER A 1 106 ? 4.408 8.725 -1.165 1.00 76.44 106 SER A CA 1
ATOM 831 C C . SER A 1 106 ? 4.101 8.163 -2.553 1.00 76.44 106 SER A C 1
ATOM 833 O O . SER A 1 106 ? 4.978 8.112 -3.407 1.00 76.44 106 SER A O 1
ATOM 835 N N . PHE A 1 107 ? 2.849 7.776 -2.797 1.00 76.25 107 PHE A N 1
ATOM 836 C CA . PHE A 1 107 ? 2.414 7.235 -4.079 1.00 76.25 107 PHE A CA 1
ATOM 837 C C . PHE A 1 107 ? 2.522 8.262 -5.211 1.00 76.25 107 PHE A C 1
ATOM 839 O O . PHE A 1 107 ? 3.074 7.948 -6.259 1.00 76.25 107 PHE A O 1
ATOM 846 N N . VAL A 1 108 ? 2.053 9.493 -4.990 1.00 81.50 108 VAL A N 1
ATOM 847 C CA . VAL A 1 108 ? 2.161 10.580 -5.977 1.00 81.50 108 VAL A CA 1
ATOM 848 C C . VAL A 1 108 ? 3.627 10.893 -6.287 1.00 81.50 108 VAL A C 1
ATOM 850 O O . VAL A 1 108 ? 3.986 10.950 -7.456 1.00 81.50 108 VAL A O 1
ATOM 853 N N . ASN A 1 109 ? 4.489 10.986 -5.268 1.00 83.69 109 ASN A N 1
ATOM 854 C CA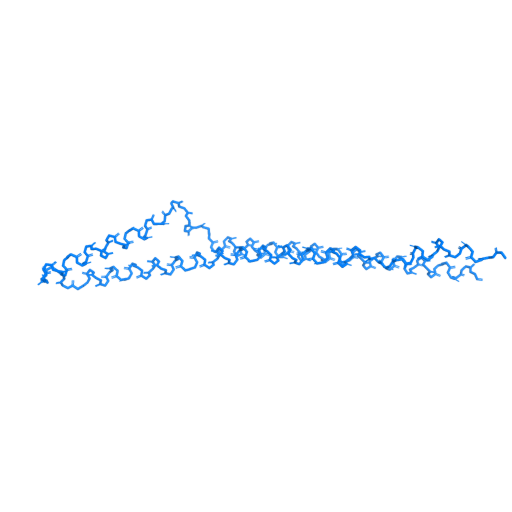 . ASN A 1 109 ? 5.924 11.216 -5.473 1.00 83.69 109 ASN A CA 1
ATOM 855 C C . ASN A 1 109 ? 6.584 10.089 -6.284 1.00 83.69 109 ASN A C 1
ATOM 857 O O . ASN A 1 109 ? 7.356 10.365 -7.196 1.00 83.69 109 ASN A O 1
ATOM 861 N N . LEU A 1 110 ? 6.254 8.825 -5.995 1.00 81.12 110 LEU A N 1
ATOM 862 C CA . LEU A 1 110 ? 6.772 7.684 -6.757 1.00 81.12 110 LEU A CA 1
ATOM 863 C C . LEU A 1 110 ? 6.294 7.698 -8.214 1.00 81.12 110 LEU A C 1
ATOM 865 O O . LEU A 1 110 ? 7.054 7.330 -9.107 1.00 81.12 110 LEU A O 1
ATOM 869 N N . LEU A 1 111 ? 5.049 8.112 -8.465 1.00 82.06 111 LEU A N 1
ATOM 870 C CA . LEU A 1 111 ? 4.530 8.268 -9.823 1.00 82.06 111 LEU A CA 1
ATOM 871 C C . LEU A 1 111 ? 5.226 9.407 -10.575 1.00 82.06 111 LEU A C 1
ATOM 873 O O . LEU A 1 111 ? 5.536 9.228 -11.751 1.00 82.06 111 LEU A O 1
ATOM 877 N N . ASP A 1 112 ? 5.498 10.533 -9.915 1.00 84.12 112 ASP A N 1
ATOM 878 C CA . ASP A 1 112 ? 6.230 11.663 -10.499 1.00 84.12 112 ASP A CA 1
ATOM 879 C C . ASP A 1 112 ? 7.685 11.294 -10.826 1.00 84.12 112 ASP A C 1
ATOM 881 O O . ASP A 1 112 ? 8.135 11.497 -1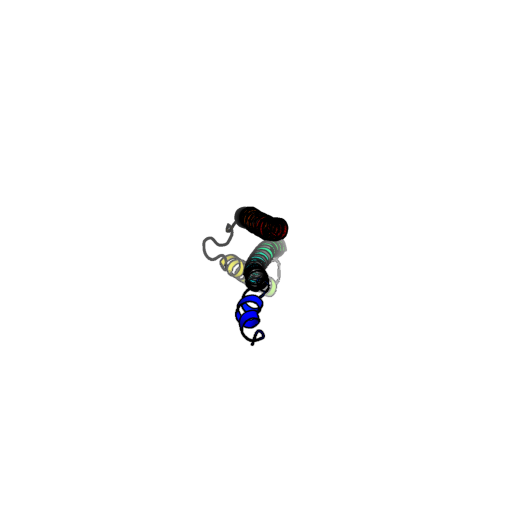1.956 1.00 84.12 112 ASP A O 1
ATOM 885 N N . GLU A 1 113 ? 8.415 10.689 -9.880 1.00 85.00 113 GLU A N 1
ATOM 886 C CA . GLU A 1 113 ? 9.784 10.206 -10.119 1.00 85.00 113 GLU A CA 1
ATOM 887 C C . GLU A 1 113 ? 9.823 9.173 -11.252 1.00 85.00 113 GLU A C 1
ATOM 889 O O . GLU A 1 113 ? 10.717 9.203 -12.103 1.00 85.00 113 GLU A O 1
ATOM 894 N N . TYR A 1 114 ? 8.833 8.279 -11.304 1.00 79.50 114 TYR A N 1
ATOM 895 C CA . TYR A 1 114 ? 8.724 7.284 -12.363 1.00 79.50 114 TYR A CA 1
ATOM 896 C C . TYR A 1 114 ? 8.409 7.906 -13.727 1.00 79.50 114 TYR A C 1
ATOM 898 O O . TYR A 1 114 ? 9.044 7.546 -14.718 1.00 79.50 114 TYR A O 1
ATOM 906 N N . PHE A 1 115 ? 7.458 8.841 -13.794 1.00 82.31 115 PHE A N 1
ATOM 907 C CA . PHE A 1 115 ? 7.099 9.539 -15.028 1.00 82.31 115 PHE A CA 1
ATOM 908 C C . PHE A 1 115 ? 8.290 10.320 -15.588 1.00 82.31 115 PHE A C 1
ATOM 910 O O . PHE A 1 115 ? 8.570 10.237 -16.783 1.00 82.31 115 PHE A O 1
ATOM 917 N N . PHE A 1 116 ? 9.039 10.994 -14.713 1.00 84.19 116 PHE A N 1
ATOM 918 C CA . PHE A 1 116 ? 10.276 11.679 -15.075 1.00 84.19 116 PHE A CA 1
ATOM 919 C C . PHE A 1 116 ? 11.351 10.713 -15.595 1.00 84.19 116 PHE A C 1
ATOM 921 O O . PHE A 1 116 ? 12.015 10.981 -16.597 1.00 84.19 116 PHE A O 1
ATOM 928 N N . PHE A 1 117 ? 11.525 9.559 -14.950 1.00 82.69 117 PHE A N 1
ATOM 929 C CA . PHE A 1 117 ? 12.465 8.549 -15.433 1.00 82.69 117 PHE A CA 1
ATOM 930 C C . PHE A 1 117 ? 12.055 7.998 -16.809 1.00 82.69 117 PHE A C 1
ATOM 932 O O . PHE A 1 117 ? 12.900 7.844 -17.691 1.00 82.69 117 PHE A O 1
ATOM 939 N N . LEU A 1 118 ? 10.760 7.743 -17.017 1.00 76.69 118 LEU A N 1
ATOM 940 C CA . LEU A 1 118 ? 10.213 7.296 -18.299 1.00 76.69 118 LEU A CA 1
ATOM 941 C C . LEU A 1 118 ? 10.437 8.327 -19.404 1.00 76.69 118 LEU A C 1
ATOM 943 O O . LEU A 1 118 ? 10.867 7.945 -20.490 1.00 76.69 118 LEU A O 1
ATOM 947 N N . SER A 1 119 ? 10.185 9.612 -19.135 1.00 80.31 119 SER A N 1
ATOM 948 C CA . SER A 1 119 ? 10.426 10.665 -20.123 1.00 80.31 119 SER A CA 1
ATOM 949 C C . SER A 1 119 ? 11.899 10.710 -20.523 1.00 80.31 119 SER A C 1
ATOM 951 O O . SER A 1 119 ? 12.192 10.678 -21.710 1.00 80.31 119 SER A O 1
ATOM 953 N N . VAL A 1 120 ? 12.826 10.632 -19.559 1.00 82.31 120 VAL A N 1
ATOM 954 C CA . VAL A 1 120 ? 14.275 10.595 -19.837 1.00 82.31 120 VAL A CA 1
ATOM 955 C C . VAL A 1 120 ? 14.674 9.390 -20.694 1.00 82.31 120 VAL A C 1
ATOM 957 O O . VAL A 1 120 ? 15.498 9.527 -21.597 1.00 82.31 120 VAL A O 1
ATOM 960 N N . ILE A 1 121 ? 14.112 8.208 -20.427 1.00 75.69 121 ILE A N 1
ATOM 961 C CA . ILE A 1 121 ? 14.375 7.003 -21.229 1.00 75.69 121 ILE A CA 1
ATOM 962 C C . ILE A 1 121 ? 13.857 7.189 -22.663 1.00 75.69 121 ILE A C 1
ATOM 964 O O . ILE A 1 121 ? 14.574 6.865 -23.606 1.00 75.69 121 ILE A O 1
ATOM 968 N N . VAL A 1 122 ? 12.646 7.729 -22.828 1.00 75.31 122 VAL A N 1
ATOM 969 C CA . VAL A 1 122 ? 12.043 7.99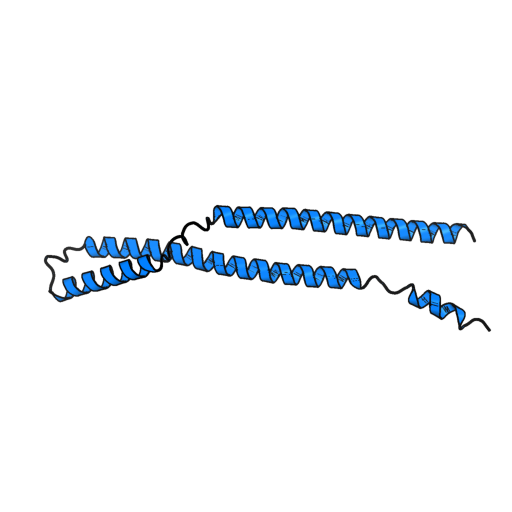4 -24.146 1.00 75.31 122 VAL A CA 1
ATOM 970 C C . VAL A 1 122 ? 12.843 9.048 -24.920 1.00 75.31 122 VAL A C 1
ATOM 972 O O . VAL A 1 122 ? 13.113 8.850 -26.102 1.00 75.31 122 VAL A O 1
ATOM 975 N N . ASP A 1 123 ? 13.293 10.115 -24.256 1.00 77.50 123 ASP A N 1
ATOM 976 C CA . ASP A 1 123 ? 14.153 11.145 -24.852 1.00 77.50 123 ASP A CA 1
ATOM 977 C C . ASP A 1 123 ? 15.514 10.573 -25.295 1.00 77.50 123 ASP A C 1
ATOM 979 O O . ASP A 1 123 ? 16.042 10.945 -26.347 1.00 77.50 123 ASP A O 1
ATOM 983 N N . LEU A 1 124 ? 16.092 9.639 -24.523 1.00 74.12 124 LEU A N 1
ATOM 984 C CA . LEU A 1 124 ? 17.312 8.928 -24.921 1.00 74.12 124 LEU A CA 1
ATOM 985 C C . LEU A 1 124 ? 17.090 8.061 -26.168 1.00 74.12 124 LEU A C 1
ATOM 987 O O . LEU A 1 124 ? 17.972 7.996 -27.026 1.00 74.12 124 LEU A O 1
ATOM 991 N N . ASP A 1 125 ? 15.939 7.396 -26.265 1.00 72.94 125 ASP A N 1
ATOM 992 C CA . ASP A 1 125 ? 15.600 6.515 -27.387 1.00 72.94 125 ASP A CA 1
ATOM 993 C C . ASP A 1 125 ? 15.417 7.317 -28.690 1.00 72.94 125 ASP A C 1
ATOM 995 O O . ASP A 1 125 ? 15.971 6.952 -29.732 1.00 72.94 125 ASP A O 1
ATOM 999 N N . ASP A 1 126 ? 14.746 8.472 -28.615 1.00 76.38 126 ASP A N 1
ATOM 1000 C CA . ASP A 1 126 ? 14.545 9.384 -29.750 1.00 76.38 126 ASP A CA 1
ATOM 1001 C C . ASP A 1 126 ? 15.879 9.976 -30.248 1.00 76.38 126 ASP A C 1
ATOM 1003 O O . ASP A 1 126 ? 16.154 10.026 -31.454 1.00 76.38 126 ASP A O 1
ATOM 1007 N N . LEU A 1 127 ? 16.782 10.320 -29.318 1.00 77.69 127 LEU A N 1
ATOM 1008 C CA . LEU A 1 127 ? 18.128 10.797 -29.640 1.00 77.69 127 LEU A CA 1
ATOM 1009 C C . LEU A 1 127 ? 18.971 9.716 -30.333 1.00 77.69 127 LEU A C 1
ATOM 1011 O O . LEU A 1 127 ? 19.649 10.006 -31.322 1.00 77.69 127 LEU A O 1
ATOM 1015 N N . VAL A 1 128 ? 18.939 8.473 -29.841 1.00 74.44 128 VAL A N 1
ATOM 1016 C CA . VAL A 1 128 ? 19.677 7.350 -30.446 1.00 74.44 128 VAL A CA 1
ATOM 1017 C C . VAL A 1 128 ? 19.116 7.019 -31.828 1.00 74.44 128 VAL A C 1
ATOM 1019 O O . VAL A 1 128 ? 19.896 6.855 -32.770 1.00 74.44 128 VAL A O 1
ATOM 1022 N N . CYS A 1 129 ? 17.792 6.989 -31.985 1.00 67.62 129 CYS A N 1
ATOM 1023 C CA . CYS A 1 129 ? 17.139 6.790 -33.278 1.00 67.62 129 CYS A CA 1
ATOM 1024 C C . CYS A 1 129 ? 17.522 7.886 -34.280 1.00 67.62 129 CYS A C 1
ATOM 1026 O O . CYS A 1 129 ? 17.917 7.585 -35.409 1.00 67.62 129 CYS A O 1
ATOM 1028 N N . THR A 1 130 ? 17.484 9.150 -33.858 1.00 76.44 130 THR A N 1
ATOM 1029 C CA . THR A 1 130 ? 17.868 10.295 -34.694 1.00 76.44 130 THR A CA 1
ATOM 1030 C C . THR A 1 130 ? 19.350 10.249 -35.071 1.00 76.44 130 THR A C 1
ATOM 1032 O O . THR A 1 130 ? 19.703 10.449 -36.236 1.00 76.44 130 THR A O 1
ATOM 1035 N N . ALA A 1 131 ? 20.232 9.921 -34.121 1.00 75.12 131 ALA A N 1
ATOM 1036 C CA . ALA A 1 131 ? 21.662 9.762 -34.377 1.00 75.12 131 ALA A CA 1
ATOM 1037 C C . ALA A 1 131 ? 21.946 8.614 -35.361 1.00 75.12 131 ALA A C 1
ATOM 1039 O O . ALA A 1 131 ? 22.790 8.748 -36.251 1.00 75.12 131 ALA A O 1
ATOM 1040 N N . PHE A 1 132 ? 21.213 7.504 -35.246 1.00 75.12 132 PHE A N 1
ATOM 1041 C CA . PHE A 1 132 ? 21.349 6.354 -36.134 1.00 75.12 132 PHE A CA 1
ATOM 1042 C C . PHE A 1 132 ? 20.837 6.654 -37.550 1.00 75.12 132 PHE A C 1
ATOM 1044 O O . PHE A 1 132 ? 21.522 6.344 -38.526 1.00 75.12 132 PHE A O 1
ATOM 1051 N N . LEU A 1 133 ? 19.687 7.323 -37.686 1.00 75.56 133 LEU A N 1
ATOM 1052 C CA . LEU A 1 133 ? 19.170 7.773 -38.984 1.00 75.56 133 LEU A CA 1
ATOM 1053 C C . LEU A 1 133 ? 20.119 8.771 -39.661 1.00 75.56 133 LEU A C 1
ATOM 1055 O O . LEU A 1 133 ? 20.402 8.631 -40.854 1.00 75.56 133 LEU A O 1
ATOM 1059 N N . GLY A 1 134 ? 20.678 9.715 -38.897 1.00 78.50 134 GLY A N 1
ATOM 1060 C CA . GLY A 1 134 ? 21.689 10.654 -39.389 1.00 78.50 134 GLY A CA 1
ATOM 1061 C C . GLY A 1 134 ? 22.958 9.949 -39.879 1.00 78.50 134 GLY A C 1
ATOM 1062 O O . GLY A 1 134 ? 23.475 10.268 -40.953 1.00 78.50 134 GLY A O 1
ATOM 1063 N N . TYR A 1 135 ? 23.425 8.936 -39.144 1.00 73.38 135 TYR A N 1
ATOM 1064 C CA . TYR A 1 135 ? 24.546 8.099 -39.569 1.00 73.38 135 TYR A CA 1
ATOM 1065 C C . TYR A 1 135 ? 24.238 7.357 -40.881 1.00 73.38 135 TYR A C 1
ATOM 1067 O O . TYR A 1 135 ? 25.021 7.441 -41.828 1.00 73.38 135 TYR A O 1
ATOM 1075 N N . VAL A 1 136 ? 23.078 6.703 -40.992 1.00 75.25 136 VAL A N 1
ATOM 1076 C CA . VAL A 1 136 ? 22.675 5.961 -42.202 1.00 75.25 136 VAL A CA 1
ATOM 1077 C C . VAL A 1 136 ? 22.558 6.877 -43.427 1.00 75.25 136 VAL A C 1
ATOM 1079 O O . VAL A 1 136 ? 23.047 6.520 -44.503 1.00 75.25 136 VAL A O 1
ATOM 1082 N N . GLN A 1 137 ? 21.984 8.076 -43.281 1.00 76.56 137 GLN A N 1
ATOM 1083 C CA . GLN A 1 137 ? 21.924 9.055 -44.375 1.00 76.56 137 GLN A CA 1
ATOM 1084 C C . GLN A 1 137 ? 23.317 9.526 -44.810 1.00 76.56 137 GLN A C 1
ATOM 1086 O O . GLN A 1 137 ? 23.572 9.615 -46.011 1.00 76.56 137 GLN A O 1
ATOM 1091 N N . SER A 1 138 ? 24.236 9.758 -43.866 1.00 73.38 138 SER A N 1
ATOM 1092 C CA . SER A 1 138 ? 25.609 10.182 -44.185 1.00 73.38 138 SER A CA 1
ATOM 1093 C C . SER A 1 138 ? 26.388 9.146 -45.012 1.00 73.38 138 SER A C 1
ATOM 1095 O O . SER A 1 138 ? 27.191 9.501 -45.880 1.00 73.38 138 SER A O 1
ATOM 1097 N N . VAL A 1 139 ? 26.102 7.857 -44.805 1.00 73.12 139 VAL A N 1
ATOM 1098 C CA . VAL A 1 139 ? 26.731 6.756 -45.546 1.00 73.12 139 VAL A CA 1
ATOM 1099 C C . VAL A 1 139 ? 26.170 6.646 -46.972 1.00 73.12 139 VAL A C 1
ATOM 1101 O O . VAL A 1 139 ? 26.927 6.348 -47.892 1.00 73.12 139 VAL A O 1
ATOM 1104 N N . GLN A 1 140 ? 24.885 6.952 -47.191 1.00 66.31 140 GLN A N 1
ATOM 1105 C CA . GLN A 1 140 ? 24.256 6.938 -48.524 1.00 66.31 140 GLN A CA 1
ATOM 1106 C C . GLN A 1 140 ? 24.680 8.107 -49.427 1.00 66.31 140 GLN A C 1
ATOM 1108 O O . GLN A 1 140 ? 24.701 7.954 -50.642 1.00 66.31 140 GLN A O 1
ATOM 1113 N N . THR A 1 141 ? 25.039 9.267 -48.871 1.00 58.97 141 THR A N 1
ATOM 1114 C CA . THR A 1 141 ? 25.484 10.436 -49.659 1.00 58.97 141 THR A CA 1
ATOM 1115 C C . THR A 1 141 ? 26.935 10.364 -50.142 1.00 58.97 141 THR A C 1
ATOM 1117 O O . THR A 1 141 ? 27.361 11.228 -50.904 1.00 58.97 141 THR A O 1
ATOM 1120 N N . THR A 1 142 ? 27.704 9.364 -49.699 1.00 53.97 142 THR A N 1
ATOM 1121 C CA . THR A 1 142 ? 29.132 9.208 -50.049 1.00 53.97 142 THR A CA 1
ATOM 1122 C C . THR A 1 142 ? 29.367 8.164 -51.158 1.00 53.97 142 THR A C 1
ATOM 1124 O O . THR A 1 142 ? 30.514 7.855 -51.480 1.00 53.97 142 THR A O 1
ATOM 1127 N N . SER A 1 143 ? 28.297 7.632 -51.763 1.00 46.12 143 SER A N 1
ATOM 1128 C CA . SER A 1 143 ? 28.318 6.769 -52.961 1.00 46.12 143 SER A CA 1
ATOM 1129 C C . SER A 1 143 ? 27.674 7.463 -54.150 1.00 46.12 143 SER A C 1
ATOM 1131 O O . SER A 1 143 ? 28.233 7.360 -55.262 1.00 46.12 143 SER A O 1
#

Foldseek 3Di:
DPPVVCVVVVVVPDPPPVVVVVVVVVVVVVVVVVVVLVVLVVVLVVLVVVLVVLVVVLVVLVPPPLVPDDPVSVVVNVVSVVVSVVSVVVPPPPPNPVPPVVSVVVVVVVVVVVVVVVVVVVVVVVVVVVVVVVVVVVVVVVD

Organism: Diaphorina citri (NCBI:txid121845)

pLDDT: mean 71.52, std 11.01, range [42.88, 85.0]